Protein AF-A0AAJ6VBI5-F1 (afdb_monomer_lite)

Organism: Populus euphratica (NCBI:txid75702)

Foldseek 3Di:
DAFDADPVVQDTAEDDDVVLVVVVVVVQVV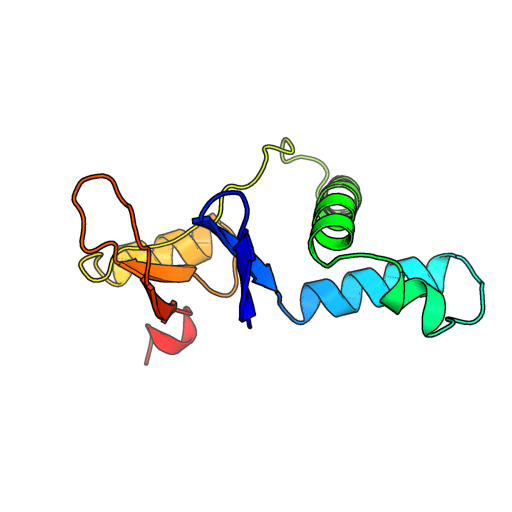VVDDDDPVVVVVDDPVRSVVVVLVVVCVVPVDDDSDSPGQAAAEPPDDLVVLAVSCVVVVHQWHWHWDDPDPVSHPIDTDDTDGPVNSVD

Structure (mmCIF, N/CA/C/O backbone):
data_AF-A0AAJ6VBI5-F1
#
_entry.id   AF-A0AAJ6VBI5-F1
#
loop_
_atom_site.group_PDB
_atom_site.id
_atom_site.type_symbol
_atom_site.label_atom_id
_atom_site.label_alt_id
_atom_site.label_comp_id
_atom_site.label_asym_id
_atom_site.label_entity_id
_atom_site.label_seq_id
_atom_site.pdbx_PDB_ins_code
_atom_site.Cartn_x
_atom_site.Cartn_y
_atom_site.Cartn_z
_atom_site.occupancy
_atom_site.B_iso_or_equiv
_atom_site.auth_seq_id
_atom_site.auth_comp_id
_atom_site.auth_asym_id
_atom_site.auth_atom_id
_atom_site.pdbx_PDB_model_num
ATOM 1 N N . MET A 1 1 ? 4.903 -5.671 -1.107 1.00 85.06 1 MET A N 1
ATOM 2 C CA . MET A 1 1 ? 4.264 -4.383 -1.454 1.00 85.06 1 MET A CA 1
ATOM 3 C C . MET A 1 1 ? 4.774 -3.338 -0.486 1.00 85.06 1 MET A C 1
ATOM 5 O O . MET A 1 1 ? 4.952 -3.683 0.676 1.00 85.06 1 MET A O 1
ATOM 9 N N . ALA A 1 2 ? 5.044 -2.120 -0.950 1.00 90.31 2 ALA A N 1
ATOM 10 C CA . ALA A 1 2 ? 5.630 -1.060 -0.131 1.00 90.31 2 ALA A CA 1
ATOM 11 C C . ALA A 1 2 ? 4.792 0.224 -0.244 1.00 90.31 2 ALA A C 1
ATOM 13 O O . ALA A 1 2 ? 4.628 0.731 -1.351 1.00 90.31 2 ALA A O 1
ATOM 14 N N . PRO A 1 3 ? 4.218 0.751 0.846 1.00 90.25 3 PRO A N 1
ATOM 15 C CA . PRO A 1 3 ? 3.520 2.026 0.796 1.00 90.25 3 PRO A CA 1
ATOM 16 C C . PRO A 1 3 ? 4.490 3.180 0.534 1.00 90.25 3 PRO A C 1
ATOM 18 O O . PRO A 1 3 ? 5.633 3.174 0.984 1.00 90.25 3 PRO A O 1
ATOM 21 N N . LEU A 1 4 ? 4.015 4.166 -0.218 1.00 89.75 4 LEU A N 1
ATOM 22 C CA . LEU A 1 4 ? 4.783 5.327 -0.644 1.00 89.75 4 LEU A CA 1
ATOM 23 C C . LEU A 1 4 ? 4.426 6.527 0.217 1.00 89.75 4 LEU A C 1
ATOM 25 O O . LEU A 1 4 ? 3.251 6.887 0.320 1.00 89.75 4 LEU A O 1
ATOM 29 N N . TRP A 1 5 ? 5.449 7.138 0.800 1.00 90.12 5 TRP A N 1
ATOM 30 C CA . TRP A 1 5 ? 5.339 8.328 1.627 1.00 90.12 5 TRP A CA 1
ATOM 31 C C . TRP A 1 5 ? 5.700 9.577 0.827 1.00 90.12 5 TRP A C 1
ATOM 33 O O . TRP A 1 5 ? 6.758 9.629 0.203 1.00 90.12 5 TRP A O 1
ATOM 43 N N . ASP A 1 6 ? 4.835 10.585 0.867 1.00 87.94 6 ASP A N 1
ATOM 44 C CA . ASP A 1 6 ? 5.131 11.917 0.355 1.00 87.94 6 ASP A CA 1
ATOM 45 C C . ASP A 1 6 ? 5.543 12.820 1.520 1.00 87.94 6 ASP A C 1
ATOM 47 O O . ASP A 1 6 ? 4.713 13.220 2.338 1.00 87.94 6 ASP A O 1
ATOM 51 N N . PHE A 1 7 ? 6.835 13.149 1.586 1.00 86.38 7 PHE A N 1
ATOM 52 C CA . PHE A 1 7 ? 7.390 14.008 2.632 1.00 86.38 7 PHE A CA 1
ATOM 53 C C . PHE A 1 7 ? 6.856 15.439 2.582 1.00 86.38 7 PHE A C 1
ATOM 55 O O . PHE A 1 7 ? 6.690 16.053 3.632 1.00 86.38 7 PHE A O 1
ATOM 62 N N . SER A 1 8 ? 6.566 15.963 1.390 1.00 87.06 8 SER A N 1
ATOM 63 C CA . SER A 1 8 ? 6.067 17.332 1.231 1.00 87.06 8 SER A CA 1
ATOM 64 C C . SER A 1 8 ? 4.632 17.473 1.735 1.00 87.06 8 SER A C 1
ATOM 66 O O . SER A 1 8 ? 4.261 18.505 2.289 1.00 87.06 8 SER A O 1
ATOM 68 N N . ARG A 1 9 ? 3.838 16.406 1.588 1.00 85.12 9 ARG A N 1
ATOM 69 C CA . ARG A 1 9 ? 2.427 16.361 1.990 1.00 85.12 9 ARG A CA 1
ATOM 70 C C . ARG A 1 9 ? 2.180 15.634 3.314 1.00 85.12 9 ARG A C 1
ATOM 72 O O . ARG A 1 9 ? 1.031 15.584 3.746 1.00 85.12 9 ARG A O 1
ATOM 79 N N . GLY A 1 10 ? 3.214 15.041 3.913 1.00 87.31 10 GLY A N 1
ATOM 80 C CA . GLY A 1 10 ? 3.143 14.302 5.174 1.00 87.31 10 GLY A CA 1
ATOM 81 C C . GLY A 1 10 ? 2.143 13.142 5.166 1.00 87.31 10 GLY A C 1
ATOM 82 O O . GLY A 1 10 ? 1.467 12.926 6.171 1.00 87.31 10 GLY A O 1
ATOM 83 N N . GLN A 1 11 ? 1.987 12.436 4.039 1.00 88.94 11 GLN A N 1
ATOM 84 C CA . GLN A 1 11 ? 0.951 11.406 3.892 1.00 88.94 11 GLN A CA 1
ATOM 85 C C . GLN A 1 11 ? 1.364 10.242 2.988 1.00 88.94 11 GLN A C 1
ATOM 87 O O . GLN A 1 11 ? 2.239 10.365 2.128 1.00 88.94 11 GLN A O 1
ATOM 92 N N . PHE A 1 12 ? 0.663 9.116 3.130 1.00 90.69 12 PHE A N 1
ATOM 93 C CA . PHE A 1 12 ? 0.778 8.001 2.196 1.00 90.69 12 PHE A CA 1
ATOM 94 C C . PHE A 1 12 ? 0.023 8.300 0.894 1.00 90.69 12 PHE A C 1
ATOM 96 O O . PHE A 1 12 ? -1.160 8.632 0.912 1.00 90.69 12 PHE A O 1
ATOM 103 N N . VAL A 1 13 ? 0.692 8.140 -0.250 1.00 88.06 13 VAL A N 1
ATOM 104 C CA . VAL A 1 13 ? 0.156 8.487 -1.587 1.00 88.06 13 VAL A CA 1
ATOM 105 C C . VAL A 1 13 ? -0.029 7.278 -2.509 1.00 88.06 13 VAL A C 1
ATOM 107 O O . VAL A 1 13 ? -0.406 7.395 -3.677 1.00 88.06 13 VAL A O 1
ATOM 110 N N . GLY A 1 14 ? 0.244 6.074 -2.012 1.00 88.69 14 GLY A N 1
ATOM 111 C CA . GLY A 1 14 ? -0.072 4.834 -2.711 1.00 88.69 14 GLY A CA 1
ATOM 112 C C . GLY A 1 14 ? 0.762 3.654 -2.250 1.00 88.69 14 GLY A C 1
ATOM 113 O O . GLY A 1 14 ? 1.414 3.710 -1.213 1.00 88.69 14 GLY A O 1
ATOM 114 N N . VAL A 1 15 ? 0.753 2.594 -3.054 1.00 88.88 15 VAL A N 1
ATOM 115 C CA . VAL A 1 15 ? 1.508 1.365 -2.812 1.00 88.88 15 VAL A CA 1
ATOM 116 C C . VAL A 1 15 ? 2.298 1.018 -4.066 1.00 88.88 15 VAL A C 1
ATOM 118 O O . VAL A 1 15 ? 1.752 1.058 -5.165 1.00 88.88 15 VAL A O 1
ATOM 121 N N . LEU A 1 16 ? 3.572 0.689 -3.883 1.00 87.56 16 LEU A N 1
ATOM 122 C CA . LEU A 1 16 ? 4.450 0.112 -4.885 1.00 87.56 16 LEU A CA 1
ATOM 123 C C . LEU A 1 16 ? 4.338 -1.416 -4.840 1.00 87.56 16 LEU A C 1
ATOM 125 O O . LEU A 1 16 ? 4.520 -2.064 -3.799 1.00 87.56 16 LEU A O 1
ATOM 129 N N . SER A 1 17 ? 4.009 -1.989 -5.987 1.00 86.31 17 SER A N 1
ATOM 130 C CA . SER A 1 17 ? 3.735 -3.403 -6.203 1.00 86.31 17 SER A CA 1
ATOM 131 C C . SER A 1 17 ? 4.589 -3.956 -7.344 1.00 86.31 17 SER A C 1
ATOM 133 O O . SER A 1 17 ? 5.138 -3.207 -8.146 1.00 86.31 17 SER A O 1
ATOM 135 N N . ALA A 1 18 ? 4.661 -5.285 -7.461 1.00 88.00 18 ALA A N 1
ATOM 136 C CA . ALA A 1 18 ? 5.350 -5.933 -8.579 1.00 88.00 18 ALA A CA 1
ATOM 137 C C . ALA A 1 18 ? 4.771 -5.522 -9.947 1.00 88.00 18 ALA A C 1
ATOM 139 O O . ALA A 1 18 ? 5.513 -5.414 -10.917 1.00 88.00 18 ALA A O 1
ATOM 140 N N . LEU A 1 19 ? 3.464 -5.232 -10.018 1.00 82.56 19 LEU A N 1
ATOM 141 C CA . LEU A 1 19 ? 2.822 -4.758 -11.244 1.00 82.56 19 LEU A CA 1
ATOM 142 C C . LEU A 1 19 ? 3.409 -3.423 -11.718 1.00 82.56 19 LEU A C 1
ATOM 144 O O . LEU A 1 19 ? 3.512 -3.210 -12.918 1.00 82.56 19 LEU A O 1
ATOM 148 N N . ASP A 1 20 ? 3.794 -2.530 -10.802 1.00 81.19 20 ASP A N 1
ATOM 149 C CA . ASP A 1 20 ? 4.431 -1.263 -11.174 1.00 81.19 20 ASP A CA 1
ATOM 150 C C . ASP A 1 20 ? 5.758 -1.521 -11.901 1.00 81.19 20 ASP A C 1
ATOM 152 O O . ASP A 1 20 ? 5.954 -1.004 -12.993 1.00 81.1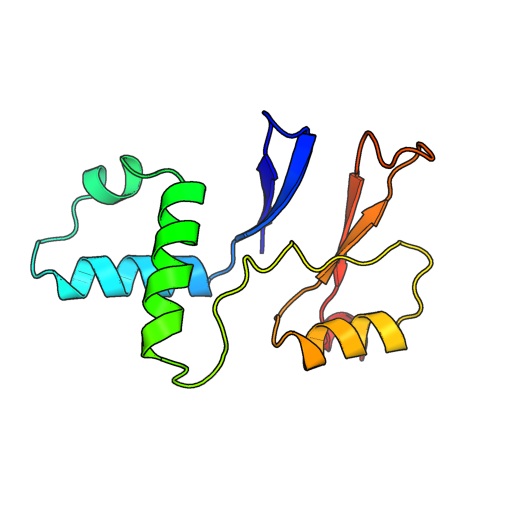9 20 ASP A O 1
ATOM 156 N N . PHE A 1 21 ? 6.606 -2.408 -11.371 1.00 81.88 21 PHE A N 1
ATOM 157 C CA . PHE A 1 21 ? 7.863 -2.797 -12.023 1.00 81.88 21 PHE A CA 1
ATOM 158 C C . PHE A 1 21 ? 7.642 -3.480 -13.375 1.00 81.88 21 PHE A C 1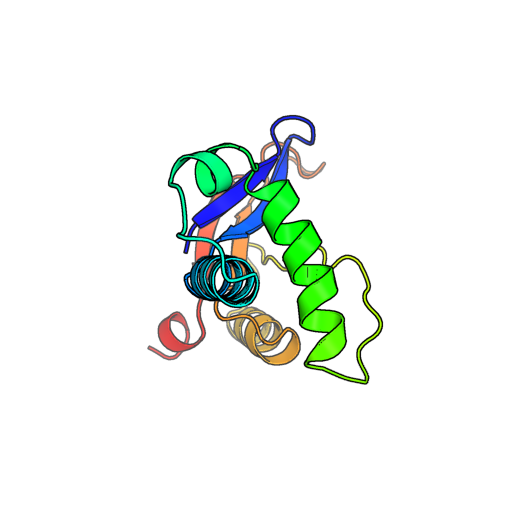
ATOM 160 O O . PHE A 1 21 ? 8.329 -3.158 -14.337 1.00 81.88 21 PHE A O 1
ATOM 167 N N . ILE A 1 22 ? 6.665 -4.386 -13.478 1.00 83.56 22 ILE A N 1
ATOM 168 C CA . ILE A 1 22 ? 6.336 -5.055 -14.747 1.00 83.56 22 ILE A CA 1
ATOM 169 C C . ILE A 1 22 ? 5.927 -4.030 -15.811 1.00 83.56 22 ILE A C 1
ATOM 171 O O . ILE A 1 22 ? 6.357 -4.133 -16.957 1.00 83.56 22 ILE A O 1
ATOM 175 N N . LEU A 1 23 ? 5.106 -3.043 -15.444 1.00 77.56 23 LEU A N 1
ATOM 176 C CA . LEU A 1 23 ? 4.666 -1.998 -16.369 1.00 77.56 23 LEU A CA 1
ATOM 177 C C . LEU A 1 23 ? 5.820 -1.082 -16.788 1.00 77.56 23 LEU A C 1
ATOM 179 O O . LEU A 1 23 ? 5.916 -0.768 -17.969 1.00 77.56 23 LEU A O 1
ATOM 183 N N . ILE A 1 24 ? 6.711 -0.717 -15.861 1.00 77.31 24 ILE A N 1
ATOM 184 C CA . ILE A 1 24 ? 7.920 0.068 -16.160 1.00 77.31 24 ILE A CA 1
ATOM 185 C C . ILE A 1 24 ? 8.822 -0.687 -17.144 1.00 77.31 24 ILE A C 1
ATOM 187 O O . ILE A 1 24 ? 9.187 -0.150 -18.184 1.00 77.31 24 ILE A O 1
ATOM 191 N N . LEU A 1 25 ? 9.130 -1.956 -16.859 1.00 78.00 25 LEU A N 1
ATOM 192 C CA . LEU A 1 25 ? 9.981 -2.783 -17.720 1.00 78.00 25 LEU A CA 1
ATOM 193 C C . LEU A 1 25 ? 9.363 -3.005 -19.103 1.00 78.00 25 LEU A C 1
ATOM 195 O O . LEU A 1 25 ? 10.075 -3.021 -20.104 1.00 78.00 25 LEU A O 1
ATOM 199 N N . ARG A 1 26 ? 8.036 -3.158 -19.174 1.00 77.38 26 ARG A N 1
ATOM 200 C CA . ARG A 1 26 ? 7.323 -3.285 -20.447 1.00 77.38 26 ARG A CA 1
ATOM 201 C C . ARG A 1 26 ? 7.393 -2.000 -21.269 1.00 77.38 26 ARG A C 1
ATOM 203 O O . ARG A 1 26 ? 7.592 -2.085 -22.476 1.00 77.38 26 ARG A O 1
ATOM 210 N N . GLU A 1 27 ? 7.210 -0.844 -20.637 1.00 73.75 27 GLU A N 1
ATOM 211 C CA . GLU A 1 27 ? 7.283 0.453 -21.318 1.00 73.75 27 GLU A CA 1
ATOM 212 C C . GLU A 1 27 ? 8.685 0.700 -21.879 1.00 73.75 27 GLU A C 1
ATOM 214 O O . GLU A 1 27 ? 8.835 1.026 -23.052 1.00 73.75 27 GLU A O 1
ATOM 219 N N . LEU A 1 28 ? 9.714 0.443 -21.071 1.00 72.56 28 LEU A N 1
ATOM 220 C CA . LEU A 1 28 ? 11.105 0.583 -21.493 1.00 72.56 28 LEU A CA 1
ATOM 221 C C . LEU A 1 28 ? 11.458 -0.397 -22.623 1.00 72.56 28 LEU A C 1
ATOM 223 O O . LEU A 1 28 ? 12.047 0.004 -23.621 1.00 72.56 28 LEU A O 1
ATOM 227 N N . GLY A 1 29 ? 11.017 -1.657 -22.536 1.00 71.31 29 GLY A N 1
ATOM 228 C CA . GLY A 1 29 ? 11.251 -2.651 -23.588 1.00 71.31 29 GLY A CA 1
ATOM 229 C C . GLY A 1 29 ? 10.528 -2.364 -24.914 1.00 71.31 29 GLY A C 1
ATOM 230 O O . GLY A 1 29 ? 11.029 -2.731 -25.975 1.00 71.31 29 GLY A O 1
ATOM 231 N N . ASN A 1 30 ? 9.371 -1.692 -24.889 1.00 69.12 30 ASN A N 1
ATOM 232 C CA . ASN A 1 30 ? 8.634 -1.316 -26.103 1.00 69.12 30 ASN A CA 1
ATOM 233 C C . ASN A 1 30 ? 9.321 -0.198 -26.907 1.00 69.12 30 ASN A C 1
ATOM 235 O O . ASN A 1 30 ? 9.073 -0.086 -28.108 1.00 69.12 30 ASN A O 1
ATOM 239 N N . ASN A 1 31 ? 10.183 0.604 -26.276 1.00 64.00 31 ASN A N 1
ATOM 240 C CA . ASN A 1 31 ? 10.879 1.717 -26.928 1.00 64.00 31 ASN A CA 1
ATOM 241 C C . ASN A 1 31 ? 12.108 1.279 -27.745 1.00 64.00 31 ASN A C 1
ATOM 243 O O . ASN A 1 31 ? 12.733 2.108 -28.403 1.00 64.00 31 ASN A O 1
ATOM 247 N N . GLY A 1 32 ? 12.428 -0.022 -27.766 1.00 54.25 32 GLY A N 1
ATOM 248 C CA . GLY A 1 32 ? 13.439 -0.604 -28.656 1.00 54.25 32 GLY A CA 1
ATOM 249 C C . GLY A 1 32 ? 14.888 -0.199 -28.359 1.00 54.25 32 GLY A C 1
ATOM 250 O O . GLY A 1 32 ? 15.775 -0.580 -29.121 1.00 54.25 32 GLY A O 1
ATOM 251 N N . SER A 1 33 ? 15.136 0.551 -27.284 1.00 54.44 33 SER A N 1
ATOM 252 C CA . SER A 1 33 ? 16.470 0.834 -26.759 1.00 54.44 33 SER A CA 1
ATOM 253 C C . SER A 1 33 ? 16.916 -0.280 -25.812 1.00 54.44 33 SER A C 1
ATOM 255 O O . SER A 1 33 ? 16.113 -0.839 -25.061 1.00 54.44 33 SER A O 1
ATOM 257 N N . ASP A 1 34 ? 18.210 -0.606 -25.841 1.00 54.31 34 ASP A N 1
ATOM 258 C CA . ASP A 1 34 ? 18.834 -1.380 -24.772 1.00 54.31 34 ASP A CA 1
ATOM 259 C C . ASP A 1 34 ? 18.575 -0.640 -23.453 1.00 54.31 34 ASP A C 1
ATOM 261 O O . ASP A 1 34 ? 18.987 0.507 -23.291 1.00 54.31 34 ASP A O 1
ATOM 265 N N . PHE A 1 35 ? 17.830 -1.279 -22.549 1.00 56.94 35 PHE A N 1
ATOM 266 C CA . PHE A 1 35 ? 17.523 -0.769 -21.216 1.00 56.94 35 PHE A CA 1
ATOM 267 C C . PHE A 1 35 ? 18.828 -0.372 -20.528 1.00 56.94 35 PHE A C 1
ATOM 269 O O . PHE A 1 35 ? 19.623 -1.248 -20.175 1.00 56.94 35 PHE A O 1
ATOM 276 N N . THR A 1 36 ? 19.062 0.926 -20.343 1.00 63.75 36 THR A N 1
ATOM 277 C CA . THR A 1 36 ? 20.175 1.360 -19.508 1.00 63.75 36 THR A CA 1
ATOM 278 C C . THR A 1 36 ? 19.675 1.594 -18.091 1.00 63.75 36 THR A C 1
ATOM 280 O O . THR A 1 36 ? 18.601 2.154 -17.862 1.00 63.75 36 THR A O 1
ATOM 283 N N . GLU A 1 37 ? 20.449 1.119 -17.117 1.00 61.34 37 GLU A N 1
ATOM 284 C CA . GLU A 1 37 ? 20.188 1.315 -15.686 1.00 61.34 37 GLU A CA 1
ATOM 285 C C . GLU A 1 37 ? 19.995 2.809 -15.362 1.00 61.34 37 GLU A C 1
ATOM 287 O O . GLU A 1 37 ? 19.180 3.171 -14.513 1.00 61.34 37 GLU A O 1
ATOM 292 N N . GLU A 1 38 ? 20.641 3.686 -16.139 1.00 63.31 38 GLU A N 1
ATOM 293 C CA . GLU A 1 38 ? 20.537 5.133 -15.989 1.00 63.31 38 GLU A CA 1
ATOM 294 C C . GLU A 1 38 ? 19.125 5.686 -16.268 1.00 63.31 38 GLU A C 1
ATOM 296 O O . GLU A 1 38 ? 18.691 6.604 -15.570 1.00 63.31 38 GLU A O 1
ATOM 301 N N . GLU A 1 39 ? 18.366 5.153 -17.236 1.00 63.97 39 GLU A N 1
ATOM 302 C CA . GLU A 1 39 ? 16.992 5.626 -17.504 1.00 63.97 39 GLU A CA 1
ATOM 303 C C . GLU A 1 39 ? 16.031 5.294 -16.352 1.00 63.97 39 GLU A C 1
ATOM 305 O O . GLU A 1 39 ? 15.154 6.107 -16.018 1.00 63.97 39 GLU A O 1
ATOM 310 N N . LEU A 1 40 ? 16.223 4.131 -15.715 1.00 65.62 40 LEU A N 1
ATOM 311 C CA . LEU A 1 40 ? 15.451 3.710 -14.546 1.00 65.62 40 LEU A CA 1
ATOM 312 C C . LEU A 1 40 ? 15.766 4.596 -13.331 1.00 65.62 40 LEU A C 1
ATOM 314 O O . LEU A 1 40 ? 14.838 5.042 -12.652 1.00 65.62 40 LEU A O 1
ATOM 318 N N . ASP A 1 41 ? 17.047 4.894 -13.106 1.00 64.31 41 ASP A N 1
ATOM 319 C CA . ASP A 1 41 ? 17.524 5.718 -11.988 1.00 64.31 41 ASP A CA 1
ATOM 320 C C . ASP A 1 41 ? 17.173 7.207 -12.129 1.00 64.31 41 ASP A C 1
ATOM 322 O O . ASP A 1 41 ? 17.087 7.933 -11.135 1.00 64.31 41 ASP A O 1
ATOM 326 N N . THR A 1 42 ? 16.920 7.679 -13.352 1.00 63.66 42 THR A N 1
ATOM 327 C CA . THR A 1 42 ? 16.608 9.095 -13.614 1.00 63.66 42 THR A CA 1
ATOM 328 C C . THR A 1 42 ? 15.198 9.490 -13.148 1.00 63.66 42 THR A C 1
ATOM 330 O O . THR A 1 42 ? 14.938 10.661 -12.858 1.00 63.66 42 THR A O 1
ATOM 333 N N . HIS A 1 43 ? 14.267 8.537 -13.046 1.00 66.25 43 HIS A N 1
ATOM 334 C CA . HIS A 1 43 ? 12.852 8.820 -12.801 1.00 66.25 43 HIS A CA 1
ATOM 335 C C . HIS A 1 43 ? 12.418 8.434 -11.384 1.00 66.25 43 HIS A C 1
ATOM 337 O O . HIS A 1 43 ? 12.560 7.298 -10.935 1.00 66.25 43 HIS A O 1
ATOM 343 N N . THR A 1 44 ? 11.800 9.378 -10.673 1.00 75.00 44 THR A N 1
ATOM 344 C CA . THR A 1 44 ? 11.250 9.120 -9.336 1.00 75.00 44 THR A CA 1
ATOM 345 C C . THR A 1 44 ? 10.059 8.159 -9.400 1.00 75.00 44 THR A C 1
ATOM 347 O O . THR A 1 44 ? 9.307 8.122 -10.375 1.00 75.00 44 THR A O 1
ATOM 350 N N . ILE A 1 45 ? 9.810 7.415 -8.316 1.00 75.12 45 ILE A N 1
ATOM 351 C CA . ILE A 1 45 ? 8.651 6.506 -8.211 1.00 75.12 45 ILE A CA 1
ATOM 352 C C . ILE A 1 45 ? 7.325 7.237 -8.505 1.00 75.12 45 ILE A C 1
ATOM 354 O O . ILE A 1 45 ? 6.399 6.657 -9.077 1.00 75.12 45 ILE A O 1
ATOM 358 N N . SER A 1 46 ? 7.217 8.516 -8.134 1.00 67.62 46 SER A N 1
ATOM 359 C CA . SER A 1 46 ? 6.048 9.344 -8.439 1.00 67.62 46 SER A CA 1
ATOM 360 C C . SER A 1 46 ? 5.869 9.580 -9.939 1.00 67.62 46 SER A C 1
ATOM 362 O O . SER A 1 46 ? 4.746 9.446 -10.420 1.00 67.62 46 SER A O 1
ATOM 364 N N . ALA A 1 47 ? 6.953 9.853 -10.675 1.00 72.06 47 ALA A N 1
ATOM 365 C CA . ALA A 1 47 ? 6.905 10.042 -12.126 1.00 72.06 47 ALA A CA 1
ATOM 366 C C . ALA A 1 47 ? 6.429 8.763 -12.836 1.00 72.06 47 ALA A C 1
ATOM 368 O O . ALA A 1 47 ? 5.531 8.805 -13.678 1.00 72.06 47 ALA A O 1
ATOM 369 N N . TRP A 1 48 ? 6.933 7.600 -12.411 1.00 71.50 48 TRP A N 1
ATOM 370 C CA . TRP A 1 48 ? 6.489 6.311 -12.946 1.00 71.50 48 TRP A CA 1
ATOM 371 C C . TRP A 1 48 ? 5.018 6.004 -12.645 1.00 71.50 48 TRP A C 1
ATOM 373 O O . TRP A 1 48 ? 4.295 5.498 -13.505 1.00 71.50 48 TRP A O 1
ATOM 383 N N . LYS A 1 49 ? 4.529 6.327 -11.441 1.00 70.81 49 LYS A N 1
ATOM 384 C CA . LYS A 1 49 ? 3.111 6.132 -11.087 1.00 70.81 49 LYS A CA 1
ATOM 385 C C . LYS A 1 49 ? 2.166 7.056 -11.853 1.00 70.81 49 LYS A C 1
ATOM 387 O O . LYS A 1 49 ? 1.035 6.659 -12.151 1.00 70.81 49 LYS A O 1
ATOM 392 N N . GLU A 1 50 ? 2.609 8.266 -12.167 1.00 69.38 50 GLU A N 1
ATOM 393 C CA . GLU A 1 50 ? 1.866 9.166 -13.041 1.00 69.38 50 GLU A CA 1
ATOM 394 C C . GLU A 1 50 ? 1.778 8.581 -14.458 1.00 69.38 50 GLU A C 1
ATOM 396 O O . GLU A 1 50 ? 0.672 8.394 -14.966 1.00 69.38 50 GLU A O 1
ATOM 401 N N . GLY A 1 51 ? 2.907 8.144 -15.032 1.00 62.66 51 GLY A N 1
ATOM 402 C CA . GLY A 1 51 ? 2.952 7.451 -16.327 1.00 62.66 51 GLY A CA 1
ATOM 403 C C . GLY A 1 51 ? 2.077 6.190 -16.378 1.00 62.66 51 GLY A C 1
ATOM 404 O O . GLY A 1 51 ? 1.314 5.988 -17.324 1.00 62.66 51 GLY A O 1
ATOM 405 N N . LYS A 1 52 ? 2.069 5.385 -15.307 1.00 65.31 52 LYS A N 1
ATOM 406 C CA . LYS A 1 52 ? 1.178 4.221 -15.167 1.00 65.31 52 LYS A CA 1
ATOM 407 C C . LYS A 1 52 ? -0.303 4.593 -15.275 1.00 65.31 52 LYS A C 1
ATOM 409 O O . LYS A 1 52 ? -1.074 3.835 -15.860 1.00 65.31 52 LYS A O 1
ATOM 414 N N . SER A 1 53 ? -0.717 5.744 -14.744 1.00 60.19 53 SER A N 1
ATOM 415 C CA . SER A 1 53 ? -2.109 6.210 -14.855 1.00 60.19 53 SER A CA 1
ATOM 416 C C . SER A 1 53 ? -2.499 6.497 -16.313 1.00 60.19 53 SER A C 1
ATOM 418 O O . SER A 1 53 ? -3.638 6.242 -16.705 1.00 60.19 53 SER A O 1
ATOM 420 N N . TYR A 1 54 ? -1.546 6.947 -17.138 1.00 55.78 54 TYR A N 1
ATOM 421 C CA . TYR A 1 54 ? -1.729 7.119 -18.583 1.00 55.78 54 TYR A CA 1
ATOM 422 C C . TYR A 1 54 ? -1.728 5.793 -19.356 1.00 55.78 54 TYR A C 1
ATOM 424 O O . TYR A 1 54 ? -2.500 5.654 -20.298 1.00 55.78 54 TYR A O 1
ATOM 432 N N . LEU A 1 55 ? -0.927 4.802 -18.960 1.00 57.88 55 LEU A N 1
ATOM 433 C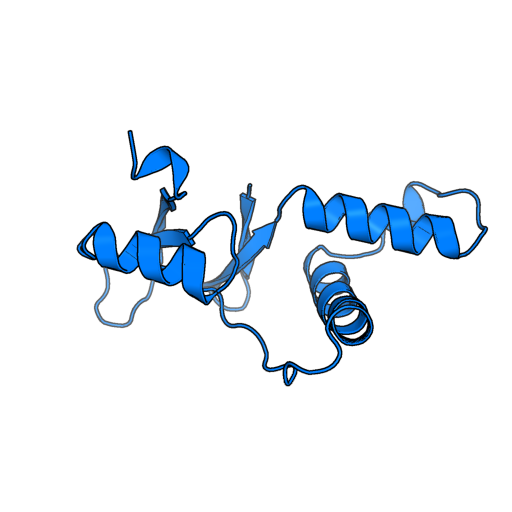 CA . LEU A 1 55 ? -0.929 3.464 -19.573 1.00 57.88 55 LEU A CA 1
ATOM 434 C C . LEU A 1 55 ? -2.207 2.678 -19.256 1.00 57.88 55 LEU A C 1
ATOM 436 O O . LEU A 1 55 ? -2.797 2.056 -20.141 1.00 57.88 55 LEU A O 1
ATOM 440 N N . ASN A 1 56 ? -2.697 2.770 -18.017 1.00 55.22 56 ASN A N 1
ATOM 441 C CA . ASN A 1 56 ? -3.950 2.125 -17.617 1.00 55.22 56 ASN A CA 1
ATOM 442 C C . ASN A 1 56 ? -5.162 2.681 -18.397 1.00 55.22 56 ASN A C 1
ATOM 444 O O . ASN A 1 56 ? -6.140 1.969 -18.601 1.00 55.22 56 ASN A O 1
ATOM 448 N N . ARG A 1 57 ? -5.065 3.921 -18.910 1.00 52.47 57 ARG A N 1
ATOM 449 C CA . ARG A 1 57 ? -6.046 4.566 -19.807 1.00 52.47 57 ARG A CA 1
ATOM 450 C C . ARG A 1 57 ? -6.258 3.811 -21.125 1.00 52.47 57 ARG A C 1
ATOM 452 O O . ARG A 1 57 ? -7.318 3.959 -21.722 1.00 52.47 57 ARG A O 1
ATOM 459 N N . GLN A 1 58 ? -5.255 3.070 -21.607 1.00 48.22 58 GLN A N 1
ATOM 460 C CA . GLN A 1 58 ? -5.324 2.354 -22.890 1.00 48.22 58 GLN A CA 1
ATOM 461 C C . GLN A 1 58 ? -5.831 0.917 -22.744 1.00 48.22 58 GLN A C 1
ATOM 463 O O . GLN A 1 58 ? -6.403 0.375 -23.685 1.00 48.22 58 GLN A O 1
ATOM 468 N N . ILE A 1 59 ? -5.619 0.301 -21.579 1.00 53.12 59 ILE A N 1
ATOM 469 C CA . ILE A 1 59 ? -5.984 -1.100 -21.332 1.00 53.12 59 ILE A CA 1
ATOM 470 C C . ILE A 1 59 ? -7.475 -1.226 -20.996 1.00 53.12 59 ILE A C 1
ATOM 472 O O . ILE A 1 59 ? -8.114 -2.192 -21.403 1.00 53.12 59 ILE A O 1
ATOM 476 N N . ASP A 1 60 ? -8.036 -0.239 -20.298 1.00 50.94 60 ASP A N 1
ATOM 477 C CA . ASP A 1 60 ? -9.361 -0.331 -19.689 1.00 50.94 60 ASP A CA 1
ATOM 478 C C . ASP A 1 60 ? -10.278 0.765 -20.259 1.00 50.94 60 ASP A C 1
ATOM 480 O O . ASP A 1 60 ? -10.451 1.843 -19.688 1.00 50.94 60 ASP A O 1
ATOM 484 N N . GLY A 1 61 ? -10.800 0.528 -21.468 1.00 47.25 61 GLY A N 1
ATOM 485 C CA . GLY A 1 61 ? -11.463 1.511 -22.341 1.00 47.25 61 GLY A CA 1
ATOM 486 C C . GLY A 1 61 ? -12.730 2.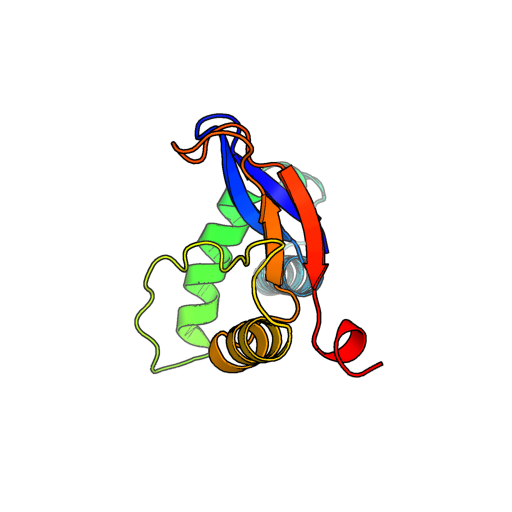207 -21.810 1.00 47.25 61 GLY A C 1
ATOM 487 O O . GLY A 1 61 ? -13.462 2.805 -22.604 1.00 47.25 61 GLY A O 1
ATOM 488 N N . HIS A 1 62 ? -13.030 2.164 -20.507 1.00 45.59 62 HIS A N 1
ATOM 489 C CA . HIS A 1 62 ? -14.232 2.800 -19.964 1.00 45.59 62 HIS A CA 1
ATOM 490 C C . HIS A 1 62 ? -14.190 3.405 -18.557 1.00 45.59 62 HIS A C 1
ATOM 492 O O . HIS A 1 62 ? -15.220 3.907 -18.108 1.00 45.59 62 HIS A O 1
ATOM 498 N N . VAL A 1 63 ? -13.052 3.479 -17.863 1.00 45.34 63 VAL A N 1
ATOM 499 C CA . VAL A 1 63 ? -13.049 4.060 -16.507 1.00 45.34 63 VAL A CA 1
ATOM 500 C C . VAL A 1 63 ? -12.351 5.414 -16.491 1.00 45.34 63 VAL A C 1
ATOM 502 O O . VAL A 1 63 ? -11.137 5.534 -16.634 1.00 45.34 63 VAL A O 1
ATOM 505 N N . ARG A 1 64 ? -13.166 6.461 -16.322 1.00 41.34 64 ARG A N 1
ATOM 506 C CA . ARG A 1 64 ? -12.769 7.859 -16.114 1.00 41.34 64 ARG A CA 1
ATOM 507 C C . ARG A 1 64 ? -11.566 7.913 -15.162 1.00 41.34 64 ARG A C 1
ATOM 509 O O . ARG A 1 64 ? -11.681 7.528 -14.000 1.00 41.34 64 ARG A O 1
ATOM 516 N N . ALA A 1 65 ? -10.427 8.381 -15.666 1.00 47.69 65 ALA A N 1
ATOM 517 C CA . ALA A 1 65 ? -9.187 8.541 -14.915 1.00 47.69 65 ALA A CA 1
ATOM 518 C C . ALA A 1 65 ? -9.340 9.658 -13.869 1.00 47.69 65 ALA A C 1
ATOM 520 O O . ALA A 1 65 ? -8.899 10.785 -14.073 1.00 47.69 65 ALA A O 1
ATOM 521 N N . LEU A 1 66 ? -10.025 9.374 -12.761 1.00 46.03 66 LEU A N 1
ATOM 522 C CA . LEU A 1 66 ? -9.869 10.186 -11.565 1.00 46.03 66 LEU A CA 1
ATOM 523 C C . LEU A 1 66 ? -8.506 9.864 -10.939 1.00 46.03 66 LEU A C 1
ATOM 525 O O . LEU A 1 66 ? -8.090 8.700 -10.975 1.00 46.03 66 LEU A O 1
ATOM 529 N N . PRO A 1 67 ? -7.840 10.848 -10.310 1.00 51.41 67 PRO A N 1
ATOM 530 C CA . PRO A 1 67 ? -6.741 10.556 -9.407 1.00 51.41 67 PRO A CA 1
ATOM 531 C C . PRO A 1 67 ? -7.271 9.585 -8.349 1.00 51.41 67 PRO A C 1
ATOM 533 O O . PRO A 1 67 ? -8.085 9.960 -7.496 1.00 51.41 67 PRO A O 1
ATOM 536 N N . ARG A 1 68 ? -6.871 8.312 -8.443 1.00 63.56 68 ARG A N 1
ATOM 537 C CA . ARG A 1 68 ? -7.221 7.315 -7.434 1.00 63.56 68 ARG A CA 1
ATOM 538 C C . ARG A 1 68 ? -6.470 7.724 -6.174 1.00 63.56 68 ARG A C 1
ATOM 540 O O . ARG A 1 68 ? -5.259 7.536 -6.074 1.00 63.56 68 ARG A O 1
ATOM 547 N N . HIS A 1 69 ? -7.186 8.359 -5.252 1.00 76.25 69 HIS A N 1
ATOM 548 C CA . HIS A 1 69 ? -6.681 8.607 -3.910 1.00 76.25 69 HIS A CA 1
ATOM 549 C C . HIS A 1 69 ? -6.317 7.253 -3.299 1.00 76.25 69 HIS A C 1
ATOM 551 O O . HIS A 1 69 ? -6.946 6.241 -3.621 1.00 76.25 69 HIS A O 1
ATOM 557 N N . LEU A 1 70 ? -5.273 7.216 -2.467 1.00 88.25 70 LEU A N 1
ATOM 558 C CA . LEU A 1 70 ? -4.878 5.975 -1.814 1.00 88.25 70 LEU A CA 1
ATOM 559 C C . LEU A 1 70 ? -6.082 5.411 -1.050 1.00 88.25 70 LEU A C 1
ATOM 561 O O . LEU A 1 70 ? -6.565 6.024 -0.103 1.00 88.25 70 LEU A O 1
ATOM 565 N N . ILE A 1 71 ? -6.539 4.230 -1.457 1.00 92.06 71 ILE A N 1
ATOM 566 C CA . ILE A 1 71 ? -7.565 3.493 -0.729 1.00 92.06 71 ILE A CA 1
ATOM 567 C C . ILE A 1 71 ? -6.902 2.912 0.514 1.00 92.06 71 ILE A C 1
ATOM 569 O O . ILE A 1 71 ? -5.992 2.094 0.397 1.00 92.06 71 ILE A O 1
ATOM 573 N N . HIS A 1 72 ? -7.345 3.340 1.690 1.00 94.44 72 HIS A N 1
ATOM 574 C CA . HIS A 1 72 ? -6.867 2.845 2.977 1.00 94.44 72 HIS A CA 1
ATOM 575 C C . HIS A 1 72 ? -8.046 2.465 3.879 1.00 94.44 72 HIS A C 1
ATOM 577 O O . HIS A 1 72 ? -9.209 2.723 3.557 1.00 94.44 72 HIS A O 1
ATOM 583 N N . ALA A 1 73 ? -7.749 1.834 5.010 1.00 95.88 73 ALA A N 1
ATOM 584 C CA . ALA A 1 73 ? -8.712 1.539 6.063 1.00 95.88 73 ALA A CA 1
ATOM 585 C C . ALA A 1 73 ? -8.170 1.896 7.445 1.00 95.88 73 ALA A C 1
ATOM 587 O O . ALA A 1 73 ? -6.962 2.048 7.624 1.00 95.88 73 ALA A O 1
ATOM 588 N N . GLY A 1 74 ? -9.080 2.087 8.398 1.00 95.31 74 GLY A N 1
ATOM 589 C CA . GLY A 1 74 ? -8.743 2.335 9.795 1.00 95.31 74 GLY A CA 1
ATOM 590 C C . GLY A 1 74 ? -8.542 1.032 10.574 1.00 95.31 74 GLY A C 1
ATOM 591 O O . GLY A 1 74 ? -9.060 -0.010 10.172 1.00 95.31 74 GLY A O 1
ATOM 592 N N . PRO A 1 75 ? -7.840 1.065 11.721 1.00 95.12 75 PRO A N 1
ATOM 593 C CA . PRO A 1 75 ? -7.656 -0.120 12.568 1.00 95.12 75 PRO A CA 1
ATOM 594 C C . PRO A 1 75 ? -8.960 -0.668 13.163 1.00 95.12 75 PRO A C 1
ATOM 596 O O . PRO A 1 75 ? -8.996 -1.818 13.590 1.00 95.12 75 PRO A O 1
ATOM 599 N N . TYR A 1 76 ? -10.015 0.146 13.196 1.00 94.81 76 TYR A N 1
ATOM 600 C CA . TYR A 1 76 ? -11.324 -0.214 13.743 1.00 94.81 76 TYR A CA 1
ATOM 601 C C . TYR A 1 76 ? -12.353 -0.565 12.656 1.00 94.81 76 TYR A C 1
ATOM 603 O O . TYR A 1 76 ? -13.493 -0.898 12.980 1.00 94.81 76 TYR A O 1
ATOM 611 N N . ASP A 1 77 ? -11.966 -0.506 11.375 1.00 96.06 77 ASP A N 1
ATOM 612 C CA . ASP A 1 77 ? -12.822 -0.950 10.276 1.00 96.06 77 ASP A CA 1
ATOM 613 C C . ASP A 1 77 ? -13.011 -2.472 10.359 1.00 96.06 77 ASP A C 1
ATOM 615 O O . ASP A 1 77 ? -12.076 -3.233 10.617 1.00 96.06 77 ASP A O 1
ATOM 619 N N . ASN A 1 78 ? -14.236 -2.945 10.125 1.00 96.19 78 ASN A N 1
ATOM 620 C CA . ASN A 1 78 ? -14.507 -4.378 10.153 1.00 96.19 78 ASN A CA 1
ATOM 621 C C . ASN A 1 78 ? -13.903 -5.085 8.923 1.00 96.19 78 ASN A C 1
ATOM 623 O O . ASN A 1 78 ? -13.826 -4.523 7.829 1.00 96.19 78 ASN A O 1
ATOM 627 N N . LEU A 1 79 ? -13.525 -6.358 9.081 1.00 96.56 79 LEU A N 1
ATOM 628 C CA . LEU A 1 79 ? -12.855 -7.118 8.018 1.00 96.56 79 LEU A CA 1
ATOM 629 C C . LEU A 1 79 ? -13.697 -7.277 6.745 1.00 96.56 79 LEU A C 1
ATOM 631 O O . LEU A 1 79 ? -13.136 -7.321 5.651 1.00 96.56 79 LEU A O 1
ATOM 635 N N . LYS A 1 80 ? -15.031 -7.334 6.866 1.00 96.88 80 LYS A N 1
ATOM 636 C CA . LYS A 1 80 ? -15.936 -7.395 5.708 1.00 96.88 80 LYS A CA 1
ATOM 637 C C . LYS A 1 80 ? -15.802 -6.136 4.848 1.00 96.88 80 LYS A C 1
ATOM 639 O O . LYS A 1 80 ? -15.717 -6.248 3.630 1.00 96.88 80 LYS A O 1
ATOM 644 N N . GLU A 1 81 ? -15.762 -4.964 5.471 1.00 96.12 81 GLU A N 1
ATOM 645 C CA . GLU A 1 81 ? -15.605 -3.680 4.790 1.00 96.12 81 GLU A CA 1
ATOM 646 C C . GLU A 1 81 ? -14.228 -3.570 4.131 1.00 96.12 81 GLU A C 1
ATOM 648 O O . GLU A 1 81 ? -14.122 -3.179 2.971 1.00 96.12 81 GLU A O 1
ATOM 653 N N . VAL A 1 82 ? -13.169 -4.004 4.821 1.00 97.12 82 VAL A N 1
ATOM 654 C CA . VAL A 1 82 ? -11.819 -4.043 4.240 1.00 97.12 82 VAL A CA 1
ATOM 655 C C . VAL A 1 82 ? -11.774 -4.977 3.024 1.00 97.12 82 VAL A C 1
ATOM 657 O O . VAL A 1 82 ? -11.252 -4.594 1.979 1.00 97.12 82 VAL A O 1
ATOM 660 N N . ALA A 1 83 ? -12.368 -6.172 3.113 1.00 97.38 83 ALA A N 1
ATOM 661 C CA . ALA A 1 83 ? -12.463 -7.100 1.985 1.00 97.38 83 ALA A CA 1
ATOM 662 C C . ALA A 1 83 ? -13.258 -6.504 0.812 1.00 97.38 83 ALA A C 1
ATOM 664 O O . ALA A 1 83 ? -12.857 -6.648 -0.343 1.00 97.38 83 ALA A O 1
ATOM 665 N N . LEU A 1 84 ? -14.352 -5.794 1.101 1.00 96.19 84 LEU A N 1
ATOM 666 C CA . LEU A 1 84 ? -15.160 -5.131 0.086 1.00 96.19 84 LEU A CA 1
ATOM 667 C C . LEU A 1 84 ? -14.375 -4.020 -0.623 1.00 96.19 84 LEU A C 1
ATOM 669 O O . LEU A 1 84 ? -14.396 -3.969 -1.850 1.00 96.19 84 LEU A O 1
ATOM 673 N N . ARG A 1 85 ? -13.610 -3.198 0.113 1.00 94.75 85 ARG A N 1
ATOM 674 C CA . ARG A 1 85 ? -12.722 -2.181 -0.481 1.00 94.75 85 ARG A CA 1
ATOM 675 C C . ARG A 1 85 ? -11.692 -2.803 -1.417 1.00 94.75 85 ARG A C 1
ATOM 677 O O . ARG A 1 85 ? -11.463 -2.250 -2.489 1.00 94.75 85 ARG A O 1
ATOM 684 N N . ILE A 1 86 ? -11.103 -3.940 -1.039 1.00 94.00 86 ILE A N 1
ATOM 685 C CA . ILE A 1 86 ? -10.142 -4.668 -1.881 1.00 94.00 86 ILE A CA 1
ATOM 686 C C . ILE A 1 86 ? -10.807 -5.092 -3.201 1.00 94.00 86 ILE A C 1
ATOM 688 O O . ILE A 1 86 ? -10.282 -4.788 -4.271 1.00 94.00 86 ILE A O 1
ATOM 692 N N . LEU A 1 87 ? -11.981 -5.729 -3.131 1.00 94.06 87 LEU A N 1
ATOM 693 C CA . LEU A 1 87 ? -12.709 -6.224 -4.306 1.00 94.06 87 LEU A CA 1
ATOM 694 C C . LEU A 1 87 ? -13.209 -5.094 -5.217 1.00 94.06 87 LEU A C 1
ATOM 696 O O . LEU A 1 87 ? -12.996 -5.142 -6.421 1.00 94.06 87 LEU A O 1
ATOM 700 N N . GLN A 1 88 ? -13.848 -4.069 -4.652 1.00 91.44 88 GLN A N 1
ATOM 701 C CA . GLN A 1 88 ? -14.463 -2.979 -5.419 1.00 91.44 88 GLN A CA 1
ATOM 702 C C . GLN A 1 88 ? -13.446 -2.059 -6.095 1.00 91.44 88 GLN A C 1
ATOM 704 O O . GLN A 1 88 ? -13.757 -1.454 -7.115 1.00 91.44 88 GLN A O 1
ATOM 709 N N . ASN A 1 89 ? -12.250 -1.919 -5.517 1.00 89.06 89 ASN A N 1
ATOM 710 C CA . ASN A 1 89 ? -11.193 -1.084 -6.090 1.00 89.06 89 ASN A CA 1
ATOM 711 C C . ASN A 1 89 ? -10.193 -1.885 -6.929 1.00 89.06 89 ASN A C 1
ATOM 713 O O . ASN A 1 89 ? -9.255 -1.289 -7.465 1.00 89.06 89 ASN A O 1
ATOM 717 N N . GLU A 1 90 ? -10.384 -3.206 -7.024 1.00 89.25 90 GLU A N 1
ATOM 718 C CA . GLU A 1 90 ? -9.519 -4.129 -7.765 1.00 89.25 90 GLU A CA 1
ATOM 719 C C . GLU A 1 90 ? -8.044 -3.992 -7.359 1.00 89.25 90 GLU A C 1
ATOM 721 O O . GLU A 1 90 ? -7.123 -4.019 -8.176 1.00 89.25 90 GLU A O 1
ATOM 726 N N . VAL A 1 91 ? -7.809 -3.807 -6.059 1.00 88.38 91 VAL A N 1
ATOM 727 C CA . VAL A 1 91 ? -6.461 -3.698 -5.497 1.00 88.38 91 VAL A CA 1
ATOM 728 C C . VAL A 1 91 ? -6.073 -5.008 -4.834 1.00 88.38 91 VAL A C 1
ATOM 730 O O . VAL A 1 91 ? -6.907 -5.709 -4.281 1.00 88.38 91 VAL A O 1
ATOM 733 N N . ALA A 1 92 ? -4.786 -5.345 -4.842 1.00 90.81 92 ALA A N 1
ATOM 734 C CA . ALA A 1 92 ? -4.308 -6.543 -4.152 1.00 90.81 92 ALA A CA 1
ATOM 735 C C . ALA A 1 92 ? -4.223 -6.354 -2.626 1.00 90.81 92 ALA A C 1
ATOM 737 O O . ALA A 1 92 ? -4.329 -7.321 -1.868 1.00 90.81 92 ALA A O 1
ATOM 738 N N . THR A 1 93 ? -4.005 -5.114 -2.177 1.00 93.94 93 THR A N 1
ATOM 739 C CA . THR A 1 93 ? -3.845 -4.779 -0.760 1.00 93.94 93 THR A CA 1
ATOM 740 C C . THR A 1 93 ? -4.459 -3.429 -0.417 1.00 93.94 93 THR A C 1
ATOM 742 O O . THR A 1 93 ? -4.356 -2.497 -1.212 1.00 93.94 93 THR A O 1
ATOM 745 N N . VAL A 1 94 ? -4.980 -3.300 0.802 1.00 95.81 94 VAL A N 1
ATOM 746 C CA . VAL A 1 94 ? -5.424 -2.034 1.402 1.00 95.81 94 VAL A CA 1
ATOM 747 C C . VAL A 1 94 ? -4.566 -1.746 2.644 1.00 95.81 94 VAL A C 1
ATOM 749 O O . VAL A 1 94 ? -4.543 -2.565 3.567 1.00 95.81 94 VAL A O 1
ATOM 752 N N . PRO A 1 95 ? -3.834 -0.618 2.696 1.00 96.19 95 PRO A N 1
ATOM 753 C CA . PRO A 1 95 ? -3.118 -0.198 3.895 1.00 96.19 95 PRO A CA 1
ATOM 754 C C . PRO A 1 95 ? -4.068 0.098 5.056 1.00 96.19 95 PRO A C 1
ATOM 756 O O . PRO A 1 95 ? -5.063 0.803 4.885 1.00 96.19 95 PRO A O 1
ATOM 759 N N . ILE A 1 96 ? -3.726 -0.399 6.242 1.00 96.69 96 ILE A N 1
ATOM 760 C CA . ILE A 1 96 ? -4.367 -0.027 7.502 1.00 96.69 96 ILE A CA 1
ATOM 761 C C . ILE A 1 96 ? -3.560 1.116 8.106 1.00 96.69 96 ILE A C 1
ATOM 763 O O . ILE A 1 96 ? -2.395 0.928 8.467 1.00 96.69 96 ILE A O 1
ATOM 767 N N . ILE A 1 97 ? -4.166 2.298 8.172 1.00 95.31 97 ILE A N 1
ATOM 768 C CA . ILE A 1 97 ? -3.529 3.537 8.614 1.00 95.31 97 ILE A CA 1
ATOM 769 C C . ILE A 1 97 ? -4.245 4.039 9.862 1.00 95.31 97 ILE A C 1
ATOM 771 O O . ILE A 1 97 ? -5.473 4.068 9.921 1.00 95.31 97 ILE A O 1
ATOM 775 N N . HIS A 1 98 ? -3.465 4.453 10.852 1.00 94.56 98 HIS A N 1
ATOM 776 C CA . HIS A 1 98 ? -3.958 5.082 12.066 1.00 94.56 98 HIS A CA 1
ATOM 777 C C . HIS A 1 98 ? -3.310 6.449 12.244 1.00 94.56 98 HIS A C 1
ATOM 779 O O . HIS A 1 98 ? -2.087 6.555 12.224 1.00 94.56 98 HIS A O 1
ATOM 785 N N . SER A 1 99 ? -4.124 7.473 12.467 1.00 91.25 99 SER A N 1
ATOM 786 C CA . SER A 1 99 ? -3.657 8.792 12.886 1.00 91.25 99 SER A CA 1
ATOM 787 C C . SER A 1 99 ? -4.042 8.983 14.344 1.00 91.25 99 SER A C 1
ATOM 789 O O . SER A 1 99 ? -5.209 8.845 14.697 1.00 91.25 99 SER A O 1
ATOM 791 N N . SER A 1 100 ? -3.062 9.267 15.202 1.00 84.38 100 SER A N 1
ATOM 792 C CA . SER A 1 100 ? -3.310 9.482 16.634 1.00 84.38 100 SER A CA 1
ATOM 793 C C . SER A 1 100 ? -3.984 10.821 16.929 1.00 84.38 100 SER A C 1
ATOM 795 O O . SER A 1 100 ? -4.506 11.010 18.023 1.00 84.38 100 SER A O 1
ATOM 797 N N . SER A 1 101 ? -3.928 11.754 15.981 1.00 84.94 101 SER A N 1
ATOM 798 C CA . SER A 1 101 ? -4.557 13.065 16.084 1.00 84.94 101 SER A CA 1
ATOM 799 C C . SER A 1 101 ? -5.894 13.091 15.344 1.00 84.94 101 SER A C 1
ATOM 801 O O . SER A 1 101 ? -6.025 12.499 14.270 1.00 84.94 101 SER A O 1
ATOM 803 N N . GLU A 1 102 ? -6.871 13.815 15.895 1.00 79.00 102 GLU A N 1
ATOM 804 C CA . GLU A 1 102 ? -8.209 13.966 15.301 1.00 79.00 102 GLU A CA 1
ATOM 805 C C . GLU A 1 102 ? -8.182 14.687 13.944 1.00 79.00 102 GLU A C 1
ATOM 807 O O . GLU A 1 102 ? -9.040 14.444 13.099 1.00 79.00 102 GLU A O 1
ATOM 812 N N . ASP A 1 103 ? -7.173 15.526 13.700 1.00 82.00 103 ASP A N 1
ATOM 813 C CA . ASP A 1 103 ? -6.956 16.201 12.412 1.00 82.00 103 ASP A CA 1
ATOM 814 C C . ASP A 1 103 ? -6.348 15.285 11.330 1.00 82.00 103 ASP A C 1
ATOM 816 O O . ASP A 1 103 ? -6.097 15.722 10.207 1.00 82.00 103 ASP A O 1
ATOM 820 N N . GLY A 1 104 ? -6.100 14.011 11.654 1.00 79.56 104 GLY A N 1
ATOM 821 C CA . GLY A 1 104 ? -5.502 13.041 10.744 1.00 79.56 104 GLY A CA 1
ATOM 822 C C . GLY A 1 104 ? -3.981 13.150 10.614 1.00 79.56 104 GLY A C 1
ATOM 823 O O . GLY A 1 104 ? -3.395 12.391 9.835 1.00 79.56 104 GLY A O 1
ATOM 824 N N . SER A 1 105 ? -3.323 14.034 11.372 1.00 82.50 105 SER A N 1
ATOM 825 C CA . SER A 1 105 ? -1.866 14.182 11.352 1.00 82.50 105 SER A CA 1
ATOM 826 C C . SER A 1 105 ? -1.132 12.953 11.907 1.00 82.50 105 SER A C 1
ATOM 828 O O . SER A 1 105 ? -1.680 12.138 12.655 1.00 82.50 105 SER A O 1
ATOM 830 N N . PHE A 1 106 ? 0.136 12.818 11.506 1.00 85.50 106 PHE A N 1
ATOM 831 C CA . PHE A 1 106 ? 1.028 11.706 11.865 1.00 85.50 106 PHE A CA 1
ATOM 832 C C . PHE A 1 106 ? 0.462 10.311 11.539 1.00 85.50 106 PHE A C 1
ATOM 834 O O . PHE A 1 106 ? 0.409 9.447 12.420 1.00 85.50 106 PHE A O 1
ATOM 841 N N . PRO A 1 107 ? 0.044 10.057 10.284 1.00 92.12 107 PRO A N 1
ATOM 842 C CA . PRO A 1 107 ? -0.476 8.754 9.901 1.00 92.12 107 PRO A CA 1
ATOM 843 C C . PRO A 1 107 ? 0.602 7.673 10.039 1.00 92.12 107 PRO A C 1
ATOM 845 O O . PRO A 1 107 ? 1.691 7.765 9.472 1.00 92.12 107 PRO A O 1
ATOM 848 N N . GLN A 1 108 ? 0.273 6.614 10.768 1.00 93.31 108 GLN A N 1
ATOM 849 C CA . GLN A 1 108 ? 1.102 5.433 10.965 1.00 93.31 108 GLN A CA 1
ATOM 850 C C . GLN A 1 108 ? 0.533 4.269 10.167 1.00 93.31 108 GLN A C 1
ATOM 852 O O . GLN A 1 108 ? -0.648 3.932 10.282 1.00 93.31 108 GLN A O 1
ATOM 857 N N . LEU A 1 109 ? 1.385 3.624 9.375 1.00 94.88 109 LEU A N 1
ATOM 858 C CA . LEU A 1 109 ? 1.040 2.359 8.745 1.00 94.88 109 LEU A CA 1
ATOM 859 C C . LEU A 1 109 ? 1.097 1.246 9.792 1.00 94.88 109 LEU A C 1
ATOM 861 O O . LEU A 1 109 ? 2.161 0.966 10.338 1.00 94.88 109 LEU A O 1
ATOM 865 N N . LEU A 1 110 ? -0.026 0.570 10.010 1.00 95.38 110 LEU A N 1
ATOM 866 C CA . LEU A 1 110 ? -0.111 -0.562 10.929 1.00 95.38 110 LEU A CA 1
ATOM 867 C C . LEU A 1 110 ? -0.015 -1.906 10.204 1.00 95.38 110 LEU A C 1
ATOM 869 O O . LEU A 1 110 ? 0.606 -2.840 10.703 1.00 95.38 110 LEU A O 1
ATOM 873 N N . HIS A 1 111 ? -0.641 -2.025 9.029 1.00 95.25 111 HIS A N 1
ATOM 874 C CA . HIS A 1 111 ? -0.702 -3.288 8.295 1.00 95.25 111 HIS A CA 1
ATOM 875 C C . HIS A 1 111 ? -0.975 -3.090 6.795 1.00 95.25 111 HIS A C 1
ATOM 877 O O . HIS A 1 111 ? -1.467 -2.046 6.374 1.00 95.25 111 HIS A O 1
ATOM 883 N N . LEU A 1 112 ? -0.696 -4.116 5.986 1.00 95.62 112 LEU A N 1
ATOM 884 C CA . LEU A 1 112 ? -1.119 -4.212 4.586 1.00 95.62 112 LEU A C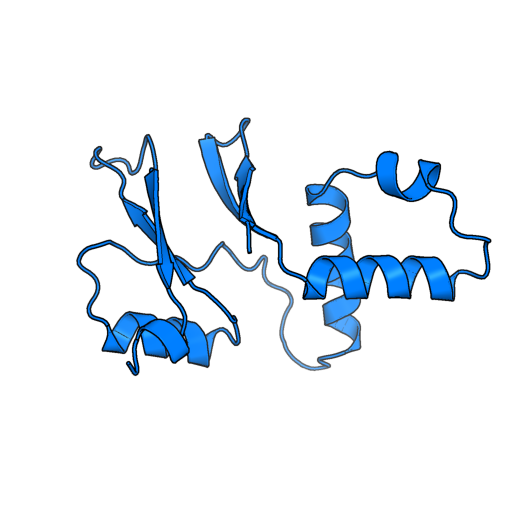A 1
ATOM 885 C C . LEU A 1 112 ? -2.101 -5.378 4.448 1.00 95.62 112 LEU A C 1
ATOM 887 O O . LEU A 1 112 ? -1.691 -6.527 4.282 1.00 95.62 112 LEU A O 1
ATOM 891 N N . ALA A 1 113 ? -3.396 -5.078 4.527 1.00 96.56 113 ALA A N 1
ATOM 892 C CA . ALA A 1 113 ? -4.436 -6.093 4.455 1.00 96.56 113 ALA A CA 1
ATOM 893 C C . ALA A 1 113 ? -4.587 -6.615 3.024 1.00 96.56 113 ALA A C 1
ATOM 895 O O . ALA A 1 113 ? -4.522 -5.851 2.064 1.00 96.56 113 ALA A O 1
ATOM 896 N N . SER A 1 114 ? -4.827 -7.915 2.886 1.00 96.06 114 SER A N 1
ATOM 897 C CA . SER A 1 114 ? -5.116 -8.584 1.614 1.00 96.06 114 SER A CA 1
ATOM 898 C C . SER A 1 114 ? -6.274 -9.560 1.800 1.00 96.06 114 SER A C 1
ATOM 900 O O . SER A 1 114 ? -6.503 -10.035 2.912 1.00 96.06 114 SER A O 1
ATOM 902 N N . LEU A 1 115 ? -6.978 -9.905 0.719 1.00 95.75 115 LEU A N 1
ATOM 903 C CA . LEU A 1 115 ? -8.064 -10.897 0.760 1.00 95.75 115 LEU A CA 1
ATOM 904 C C . LEU A 1 115 ? -7.597 -12.235 1.345 1.00 95.75 115 LEU A C 1
ATOM 906 O O . LEU A 1 115 ? -8.268 -12.797 2.204 1.00 95.75 115 LEU A O 1
ATOM 910 N N . SER A 1 116 ? -6.419 -12.715 0.939 1.00 94.25 116 SER A N 1
ATOM 911 C CA . SER A 1 116 ? -5.847 -13.957 1.469 1.00 94.25 116 SER A CA 1
ATOM 912 C C . SER A 1 116 ? -5.433 -13.847 2.935 1.00 94.25 116 SER A C 1
ATOM 914 O O . SER A 1 116 ? -5.387 -14.858 3.621 1.00 94.25 116 SER A O 1
ATOM 916 N N . GLY A 1 117 ? -5.123 -12.647 3.430 1.00 94.19 117 GLY A N 1
ATOM 917 C CA . GLY A 1 117 ? -4.897 -12.407 4.854 1.00 94.19 117 GLY A CA 1
ATOM 918 C C . GLY A 1 117 ? -6.188 -12.412 5.671 1.00 94.19 117 GLY A C 1
ATOM 919 O O . GLY A 1 117 ? -6.170 -12.863 6.809 1.00 94.19 117 GLY A O 1
ATOM 920 N N . ILE A 1 118 ? -7.293 -11.939 5.086 1.00 94.81 118 ILE A N 1
ATOM 921 C CA . ILE A 1 118 ? -8.604 -11.844 5.746 1.00 94.81 118 ILE A CA 1
ATOM 922 C C . ILE A 1 118 ? -9.311 -13.203 5.813 1.00 94.81 118 ILE A C 1
ATOM 924 O O . ILE A 1 118 ? -9.956 -13.500 6.809 1.00 94.81 118 ILE A O 1
ATOM 928 N N . LEU A 1 119 ? -9.214 -14.012 4.756 1.00 90.25 119 LEU A N 1
ATOM 929 C CA . LEU A 1 119 ? -9.935 -15.285 4.615 1.00 90.25 119 LEU A CA 1
ATOM 930 C C . LEU A 1 119 ? -9.233 -16.488 5.280 1.00 90.25 119 LEU A C 1
ATOM 932 O O . LEU A 1 119 ? -9.611 -17.626 5.006 1.00 90.25 119 LEU A O 1
ATOM 936 N N . LYS A 1 120 ? -8.190 -16.245 6.079 1.00 75.19 120 LYS A N 1
ATOM 937 C CA . LYS A 1 120 ? -7.447 -17.290 6.800 1.00 75.19 120 LYS A CA 1
ATOM 938 C C . LYS A 1 120 ? -8.202 -17.836 8.001 1.00 75.19 120 LYS A C 1
ATOM 940 O O . LYS A 1 120 ? -8.910 -17.048 8.662 1.00 75.19 120 LYS A O 1
#

Radius of gyration: 16.39 Å; chains: 1; bounding box: 36×35×45 Å

InterPro domains:
  IPR046342 CBS domain superfamily [G3DSA:3.10.580.10] (1-120)
  IPR046342 CBS domain superfamily [SSF54631] (2-120)
  IPR050511 AMP-activated protein kinase gamma/SDS23 families [PTHR13780] (1-120)

Sequence (120 aa):
MAPLWDFSRGQFVGVLSALDFILILRELGNNGSDFTEEELDTHTISAWKEGKSYLNRQIDGHVRALPRHLIHAGPYDNLKEVALRILQNEVATVPIIHSSSEDGSFPQLLHLASLSGILK

Secondary structure (DSSP, 8-state):
-EEEEETTTTEEEEEE-HHHHHHHHHHHHHTTS---HHHHHHS-HHHHHHHHHHHHHHHSTT------PPP-B-TTS-HHHHHHHHHHTT-S-EEEEEESSTT--SEEEEEEE-HHHH--

pLDDT: mean 79.52, std 15.86, range [41.34, 97.38]